Protein AF-A0A1S3WVL2-F1 (afdb_monomer_lite)

Radius of gyration: 25.38 Å; chains: 1; bounding box: 41×69×58 Å

pLDDT: mean 75.51, std 19.59, range [33.53, 95.12]

Sequence (143 aa):
MKIQVVEVLTLNKEVACSRNTQIQALYAEDESLSPSILKEPTQQLSNSPLDPSTAQQKFRGLRFEDAAGPQEALARLSELCHQWLQPESHSKEQILDILVLEQFLVMLPQKLRMWVQSQHPRDCHEAVALVEDAAWISSEEET

Secondary structure (DSSP, 8-state):
----HHHHHHHHHHHHHHHHHHHHHHT-S------------------S---HHHHHHHHHH--GGGSSSHHHHHHHHHHHHHHHH-TTTS-HHHHHHHHHHHHHHHHS-HHHHHHHHHT--SSHHHHHHHHHHHHHHTTSS--

Foldseek 3Di:
DDDDPVVVVVVCVVVVVVVVVVVVVVVPPDPDDDDDDPDDPLPPPPPDLDDLVVLVVCLVVDDQVNAPHDVRSVVSNVVSLCSNQVPVPDDPVLSVFSVVQVVVLVPDDPVLSVQLVVVPDSGPVSSVVSSVVVVVVVVPPPD

Structure (mmCIF, N/CA/C/O backbone):
data_AF-A0A1S3WVL2-F1
#
_entry.id   AF-A0A1S3WVL2-F1
#
loop_
_atom_site.group_PDB
_atom_site.id
_atom_site.type_symbol
_atom_site.label_atom_id
_atom_site.label_alt_id
_atom_site.label_comp_id
_atom_site.label_asym_id
_atom_site.label_entity_id
_atom_site.label_seq_id
_atom_site.pdbx_PDB_ins_code
_atom_site.Cartn_x
_atom_site.Cartn_y
_atom_site.Cartn_z
_atom_site.occupancy
_atom_site.B_iso_or_equiv
_atom_site.auth_seq_id
_atom_site.auth_comp_id
_atom_site.auth_asym_id
_atom_site.auth_atom_id
_atom_site.pdbx_PDB_model_num
ATOM 1 N N . MET A 1 1 ? 22.314 -52.342 -16.957 1.00 42.75 1 MET A N 1
ATOM 2 C CA . MET A 1 1 ? 22.200 -52.267 -15.485 1.00 42.75 1 MET A CA 1
ATOM 3 C C . MET A 1 1 ? 20.707 -52.282 -15.149 1.00 42.75 1 MET A C 1
ATOM 5 O O . MET A 1 1 ? 20.015 -51.363 -15.560 1.00 42.75 1 MET A O 1
ATOM 9 N N . LYS A 1 2 ? 20.169 -53.377 -14.586 1.00 45.78 2 LYS A N 1
ATOM 10 C CA . LYS A 1 2 ? 18.729 -53.534 -14.290 1.00 45.78 2 LYS A CA 1
ATOM 11 C C . LYS A 1 2 ? 18.515 -53.243 -12.807 1.00 45.78 2 LYS A C 1
ATOM 13 O O . LYS A 1 2 ? 18.868 -54.077 -11.982 1.00 45.78 2 LYS A O 1
ATOM 18 N N . ILE A 1 3 ? 17.998 -52.063 -12.480 1.00 47.72 3 ILE A N 1
ATOM 19 C CA . ILE A 1 3 ? 17.608 -51.730 -11.106 1.00 47.72 3 ILE A CA 1
ATOM 20 C C . ILE A 1 3 ? 16.416 -52.629 -10.763 1.00 47.72 3 ILE A C 1
ATOM 22 O O . ILE A 1 3 ? 15.399 -52.605 -11.460 1.00 47.72 3 ILE A O 1
ATOM 26 N N . GLN A 1 4 ? 16.566 -53.485 -9.752 1.00 45.09 4 GLN A N 1
ATOM 27 C CA . GLN A 1 4 ? 15.485 -54.351 -9.298 1.00 45.09 4 GLN A CA 1
ATOM 28 C C . GLN A 1 4 ? 14.431 -53.475 -8.609 1.00 45.09 4 GLN A C 1
ATOM 30 O O . GLN A 1 4 ? 14.650 -52.953 -7.521 1.00 45.09 4 GLN A O 1
ATOM 35 N N . VAL A 1 5 ? 13.276 -53.303 -9.259 1.00 56.28 5 VAL A N 1
ATOM 36 C CA . VAL A 1 5 ? 12.143 -52.463 -8.809 1.00 56.28 5 VAL A CA 1
ATOM 37 C C . VAL A 1 5 ? 11.664 -52.821 -7.389 1.00 56.28 5 VAL A C 1
ATOM 39 O O . VAL A 1 5 ? 11.072 -51.995 -6.699 1.00 56.28 5 VAL A O 1
ATOM 42 N N . VAL A 1 6 ? 11.971 -54.034 -6.923 1.00 55.94 6 VAL A N 1
ATOM 43 C CA . VAL A 1 6 ? 11.609 -54.533 -5.593 1.00 55.94 6 VAL A CA 1
ATOM 44 C C . VAL A 1 6 ? 12.375 -53.811 -4.474 1.00 55.94 6 VAL A C 1
ATOM 46 O O . VAL A 1 6 ? 11.764 -53.460 -3.468 1.00 55.94 6 VAL A O 1
ATOM 49 N N . GLU A 1 7 ? 13.664 -53.493 -4.642 1.00 54.00 7 GLU A N 1
ATOM 50 C CA . GLU A 1 7 ? 14.439 -52.789 -3.602 1.00 54.00 7 GLU A CA 1
ATOM 51 C C . GLU A 1 7 ? 13.952 -51.347 -3.402 1.00 54.00 7 GLU A C 1
ATOM 53 O O . GLU A 1 7 ? 13.808 -50.896 -2.269 1.00 54.00 7 GLU A O 1
ATOM 58 N N . VAL A 1 8 ? 13.596 -50.644 -4.485 1.00 56.78 8 VAL A N 1
ATOM 59 C CA . VAL A 1 8 ? 13.119 -49.249 -4.423 1.00 56.78 8 VAL A CA 1
ATOM 60 C C . VAL A 1 8 ? 11.765 -49.144 -3.718 1.00 56.78 8 VAL A C 1
ATOM 62 O O . VAL A 1 8 ? 11.551 -48.222 -2.933 1.00 56.78 8 VAL A O 1
ATOM 65 N N . LEU A 1 9 ? 10.853 -50.095 -3.949 1.00 54.50 9 LEU A N 1
ATOM 66 C CA . LEU A 1 9 ? 9.556 -50.118 -3.264 1.00 54.50 9 LEU A CA 1
ATOM 67 C C . LEU A 1 9 ? 9.699 -50.443 -1.773 1.00 54.50 9 LEU A C 1
ATOM 69 O O . LEU A 1 9 ? 8.957 -49.897 -0.958 1.00 54.50 9 LEU A O 1
ATOM 73 N N . THR A 1 10 ? 10.659 -51.297 -1.417 1.00 57.94 10 THR A N 1
ATOM 74 C CA . THR A 1 10 ? 10.905 -51.691 -0.023 1.00 57.94 10 THR A CA 1
ATOM 75 C C . THR A 1 10 ? 11.567 -50.551 0.756 1.00 57.94 10 THR A C 1
ATOM 77 O O . THR A 1 10 ? 11.093 -50.195 1.834 1.00 57.94 10 THR A O 1
ATOM 80 N N . LEU A 1 11 ? 12.560 -49.886 0.152 1.00 56.72 11 LEU A N 1
ATOM 81 C CA . LEU A 1 11 ? 13.215 -48.703 0.715 1.00 56.72 11 LEU A CA 1
ATOM 82 C C . LEU A 1 11 ? 12.238 -47.523 0.860 1.00 56.72 11 LEU A C 1
ATOM 84 O O . LEU A 1 11 ? 12.228 -46.845 1.883 1.00 56.72 11 LEU A O 1
ATOM 88 N N . ASN A 1 12 ? 11.354 -47.309 -0.122 1.00 58.88 12 ASN A N 1
ATOM 89 C CA . ASN A 1 12 ? 10.308 -46.287 -0.029 1.00 58.88 12 ASN A CA 1
ATOM 90 C C . ASN A 1 12 ? 9.332 -46.583 1.124 1.00 58.88 12 ASN A C 1
ATOM 92 O O . ASN A 1 12 ? 8.878 -45.666 1.800 1.00 58.88 12 ASN A O 1
ATOM 96 N N . LYS A 1 13 ? 9.046 -47.859 1.408 1.00 59.62 13 LYS A N 1
ATOM 97 C CA . LYS A 1 13 ? 8.141 -48.253 2.495 1.00 59.62 13 LYS A CA 1
ATOM 98 C C . LYS A 1 13 ? 8.755 -48.030 3.883 1.00 59.62 13 LYS A C 1
ATOM 100 O O . LYS A 1 13 ? 8.064 -47.523 4.763 1.00 59.62 13 LYS A O 1
ATOM 105 N N . GLU A 1 14 ? 10.039 -48.338 4.073 1.00 60.38 14 GLU A N 1
ATOM 106 C CA . GLU A 1 14 ? 10.754 -48.067 5.334 1.00 60.38 14 GLU A CA 1
ATOM 107 C C . GLU A 1 14 ? 10.947 -46.566 5.588 1.00 60.38 14 GLU A C 1
ATOM 109 O O . GLU A 1 14 ? 10.646 -46.076 6.680 1.00 60.38 14 GLU A O 1
ATOM 114 N N . VAL A 1 15 ? 11.362 -45.810 4.566 1.00 62.38 15 VAL A N 1
ATOM 115 C CA . VAL A 1 15 ? 11.559 -44.354 4.673 1.00 62.38 15 VAL A CA 1
ATOM 116 C C . VAL A 1 15 ? 10.223 -43.628 4.882 1.00 62.38 15 VAL A C 1
ATOM 118 O O . VAL A 1 15 ? 10.143 -42.693 5.683 1.00 62.38 15 VAL A O 1
ATOM 121 N N . ALA A 1 16 ? 9.145 -44.081 4.230 1.00 58.62 16 ALA A N 1
ATOM 122 C CA . ALA A 1 16 ? 7.811 -43.516 4.421 1.00 58.62 16 ALA A CA 1
ATOM 123 C C . ALA A 1 16 ? 7.243 -43.801 5.818 1.00 58.62 16 ALA A C 1
ATOM 125 O O . ALA A 1 16 ? 6.636 -42.904 6.400 1.00 58.62 16 ALA A O 1
ATOM 126 N N . CYS A 1 17 ? 7.464 -44.995 6.385 1.00 57.56 17 CYS A N 1
ATOM 127 C CA . CYS A 1 17 ? 7.034 -45.302 7.752 1.00 57.56 17 CYS A CA 1
ATOM 128 C C . CYS A 1 17 ? 7.709 -44.381 8.776 1.00 57.56 17 CYS A C 1
ATOM 130 O O . CYS A 1 17 ? 7.013 -43.771 9.582 1.00 57.56 17 CYS A O 1
ATOM 132 N N . SER A 1 18 ? 9.034 -44.200 8.702 1.00 67.88 18 SER A N 1
ATOM 133 C CA . SER A 1 18 ? 9.754 -43.310 9.627 1.00 67.88 18 SER A CA 1
ATOM 134 C C . SER A 1 18 ? 9.281 -41.854 9.531 1.00 67.88 18 SER A C 1
ATOM 136 O O . SER A 1 18 ? 9.114 -41.190 10.555 1.00 67.88 18 SER A O 1
ATOM 138 N N . ARG A 1 19 ? 9.035 -41.354 8.310 1.00 65.50 19 ARG A N 1
ATOM 139 C CA . ARG A 1 19 ? 8.534 -39.989 8.089 1.00 65.50 19 ARG A CA 1
ATOM 140 C C . ARG A 1 19 ? 7.104 -39.820 8.601 1.00 65.50 19 ARG A C 1
ATOM 142 O O . ARG A 1 19 ? 6.797 -38.807 9.217 1.00 65.50 19 ARG A O 1
ATOM 149 N N . ASN A 1 20 ? 6.243 -40.811 8.381 1.00 62.31 20 ASN A N 1
ATOM 150 C CA . ASN A 1 20 ? 4.856 -40.763 8.839 1.00 62.31 20 ASN A CA 1
ATOM 151 C C . ASN A 1 20 ? 4.760 -40.797 10.372 1.00 62.31 20 ASN A C 1
ATOM 153 O O . ASN A 1 20 ? 3.952 -40.061 10.930 1.00 62.31 20 ASN A O 1
ATOM 157 N N . THR A 1 21 ? 5.622 -41.557 11.055 1.00 72.25 21 THR A N 1
ATOM 158 C CA . THR A 1 21 ? 5.704 -41.552 12.525 1.00 72.25 21 THR A CA 1
ATOM 159 C C . THR A 1 21 ? 6.171 -40.200 13.067 1.00 72.25 21 THR A C 1
ATOM 161 O O . THR A 1 21 ? 5.603 -39.701 14.033 1.00 72.25 21 THR A O 1
ATOM 164 N N . GLN A 1 22 ? 7.166 -39.567 12.433 1.00 69.25 22 GLN A N 1
ATOM 165 C CA . GLN A 1 22 ? 7.612 -38.222 12.825 1.00 69.25 22 GLN A CA 1
ATOM 166 C C . GLN A 1 22 ? 6.531 -37.166 12.595 1.00 69.25 22 GLN A C 1
ATOM 168 O O . GLN A 1 22 ? 6.349 -36.300 13.441 1.00 69.25 22 GLN A O 1
ATOM 173 N N . ILE A 1 23 ? 5.775 -37.268 11.499 1.00 68.62 23 ILE A N 1
ATOM 174 C CA . ILE A 1 23 ? 4.622 -36.398 11.247 1.00 68.62 23 ILE A CA 1
ATOM 175 C C . ILE A 1 23 ? 3.567 -36.595 12.341 1.00 68.62 23 ILE A C 1
ATOM 177 O O . ILE A 1 23 ? 3.104 -35.613 12.901 1.00 68.62 23 ILE A O 1
ATOM 181 N N . GLN A 1 24 ? 3.226 -37.834 12.702 1.00 65.44 24 GLN A N 1
ATOM 182 C CA . GLN A 1 24 ? 2.240 -38.105 13.756 1.00 65.44 24 GLN A CA 1
ATOM 183 C C . GLN A 1 24 ? 2.686 -37.593 15.131 1.00 65.44 24 GLN A C 1
ATOM 185 O O . GLN A 1 24 ? 1.864 -37.036 15.847 1.00 65.44 24 GLN A O 1
ATOM 190 N N . ALA A 1 25 ? 3.974 -37.693 15.473 1.00 67.94 25 ALA A N 1
ATOM 191 C CA . ALA A 1 25 ? 4.510 -37.158 16.727 1.00 67.94 25 ALA A CA 1
ATOM 192 C C . ALA A 1 25 ? 4.401 -35.625 16.829 1.00 67.94 25 ALA A C 1
ATOM 194 O O . ALA A 1 25 ? 4.220 -35.103 17.922 1.00 67.94 25 ALA A O 1
ATOM 195 N N . LEU A 1 26 ? 4.458 -34.902 15.702 1.00 64.94 26 LEU A N 1
ATOM 196 C CA . LEU A 1 26 ? 4.268 -33.444 15.676 1.00 64.94 26 LEU A CA 1
ATOM 197 C C . LEU A 1 26 ? 2.815 -33.019 15.949 1.00 64.94 26 LEU A C 1
ATOM 199 O O . LEU A 1 26 ? 2.583 -31.864 16.293 1.00 64.94 26 LEU A O 1
ATOM 203 N N . TYR A 1 27 ? 1.855 -33.939 15.806 1.00 58.94 27 TYR A N 1
ATOM 204 C CA . TYR A 1 27 ? 0.423 -33.709 16.034 1.00 58.94 27 TYR A CA 1
ATOM 205 C C . TYR A 1 27 ? -0.135 -34.499 17.231 1.00 58.94 27 TYR A C 1
ATOM 207 O O . TYR A 1 27 ? -1.344 -34.507 17.436 1.00 58.94 27 TYR A O 1
ATOM 215 N N . ALA A 1 28 ? 0.715 -35.175 18.010 1.00 54.56 28 ALA A N 1
ATOM 216 C CA . ALA A 1 28 ? 0.305 -36.050 19.112 1.00 54.56 28 ALA A CA 1
ATOM 217 C C . ALA A 1 28 ? 0.176 -35.330 20.466 1.00 54.56 28 ALA A C 1
ATOM 219 O O . ALA A 1 28 ? 0.249 -35.976 21.507 1.00 54.56 28 ALA A O 1
ATOM 220 N N . GLU A 1 29 ? -0.039 -34.016 20.466 1.00 56.06 29 GLU A N 1
ATOM 221 C CA . GLU A 1 29 ? -0.348 -33.272 21.682 1.00 56.06 29 GLU A CA 1
ATOM 222 C C . GLU A 1 29 ? -1.792 -32.761 21.605 1.00 56.06 29 GLU A C 1
ATOM 224 O O . GLU A 1 29 ? -2.162 -32.020 20.695 1.00 56.06 29 GLU A O 1
ATOM 229 N N . ASP A 1 30 ? -2.563 -33.182 22.608 1.00 52.88 30 ASP A N 1
ATOM 230 C CA . ASP A 1 30 ? -3.942 -32.815 22.950 1.00 52.88 30 ASP A CA 1
ATOM 231 C C . ASP A 1 30 ? -5.084 -33.626 22.310 1.00 52.88 30 ASP A C 1
ATOM 233 O O . ASP A 1 30 ? -5.984 -33.122 21.639 1.00 52.88 30 ASP A O 1
ATOM 237 N N . GLU A 1 31 ? -5.111 -34.922 22.631 1.00 56.94 31 GLU A N 1
ATOM 238 C CA . GLU A 1 31 ? -6.356 -35.692 22.666 1.00 56.94 31 GLU A CA 1
ATOM 239 C C . GLU A 1 31 ? -7.083 -35.443 24.005 1.00 56.94 31 GLU A C 1
ATOM 241 O O . GLU A 1 31 ? -7.208 -36.325 24.855 1.00 56.94 31 GLU A O 1
ATOM 246 N N . SER A 1 32 ? -7.576 -34.220 24.220 1.00 54.53 32 SER A N 1
ATOM 247 C CA . SER A 1 32 ? -8.665 -33.991 25.168 1.00 54.53 32 SER A CA 1
ATOM 248 C C . SER A 1 32 ? -9.547 -32.806 24.749 1.00 54.53 32 SER A C 1
ATOM 250 O O . SER A 1 32 ? -9.095 -31.680 24.615 1.00 54.53 32 SER A O 1
ATOM 252 N N . LEU A 1 33 ? -10.850 -33.090 24.632 1.00 39.34 33 LEU A N 1
ATOM 253 C CA . LEU A 1 33 ? -11.992 -32.160 24.578 1.00 39.34 33 LEU A CA 1
ATOM 254 C C . LEU A 1 33 ? -12.523 -31.724 23.191 1.00 39.34 33 LEU A C 1
ATOM 256 O O . LEU A 1 33 ? -12.295 -30.628 22.701 1.00 39.34 33 LEU A O 1
ATOM 260 N N . SER A 1 34 ? -13.445 -32.567 22.709 1.00 39.03 34 SER A N 1
ATOM 261 C CA . SER A 1 34 ? -14.840 -32.221 22.359 1.00 39.03 34 SER A CA 1
ATOM 262 C C . SER A 1 34 ? -15.161 -31.414 21.076 1.00 39.03 34 SER A C 1
ATOM 264 O O . SER A 1 34 ? -14.681 -30.300 20.880 1.00 39.03 34 SER A O 1
ATOM 266 N N . PRO A 1 35 ? -16.099 -31.906 20.232 1.00 48.00 35 PRO A N 1
ATOM 267 C CA . PRO A 1 35 ? -16.455 -31.298 18.956 1.00 48.00 35 PRO A CA 1
ATOM 268 C C . PRO A 1 35 ? -17.556 -30.254 19.144 1.00 48.00 35 PRO A C 1
ATOM 270 O O . PRO A 1 35 ? -18.748 -30.536 19.054 1.00 48.00 35 PRO A O 1
ATOM 273 N N . SER A 1 36 ? -17.161 -29.014 19.376 1.00 39.53 36 SER A N 1
ATOM 274 C CA . SER A 1 36 ? -18.052 -27.881 19.163 1.00 39.53 36 SER A CA 1
ATOM 275 C C . SER A 1 36 ? -17.215 -26.629 19.044 1.00 39.53 36 SER A C 1
ATOM 277 O O . SER A 1 36 ? -16.595 -26.233 20.024 1.00 39.53 36 SER A O 1
ATOM 279 N N . ILE A 1 37 ? -17.247 -26.025 17.855 1.00 39.97 37 ILE A N 1
ATOM 280 C CA . ILE A 1 37 ? -17.332 -24.585 17.585 1.00 39.97 37 ILE A CA 1
ATOM 281 C C . ILE A 1 37 ? -16.657 -24.311 16.230 1.00 39.97 37 ILE A C 1
ATOM 283 O O . ILE A 1 37 ? -15.468 -24.028 16.124 1.00 39.97 37 ILE A O 1
ATOM 287 N N . LEU A 1 38 ? -17.474 -24.336 15.174 1.00 46.72 38 LEU A N 1
ATOM 288 C CA . LEU A 1 38 ? -17.330 -23.358 14.101 1.00 46.72 38 LEU A CA 1
ATOM 289 C C . LEU A 1 38 ? -17.613 -21.990 14.737 1.00 46.72 38 LEU A C 1
ATOM 291 O O . LEU A 1 38 ? -18.765 -21.581 14.860 1.00 46.72 38 LEU A O 1
ATOM 295 N N . LYS A 1 39 ? -16.571 -21.319 15.222 1.00 35.22 39 LYS A N 1
ATOM 296 C CA . LYS A 1 39 ? -16.557 -19.862 15.313 1.00 35.22 39 LYS A CA 1
ATOM 297 C C . LYS A 1 39 ? -15.591 -19.423 14.239 1.00 35.22 39 LYS A C 1
ATOM 299 O O . LYS A 1 39 ? -14.462 -19.905 14.174 1.00 35.22 39 LYS A O 1
ATOM 304 N N . GLU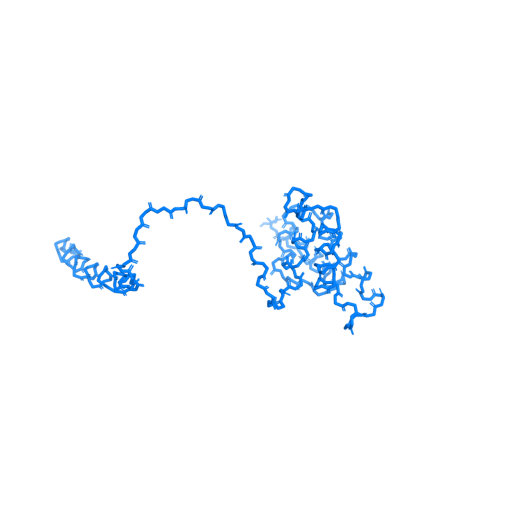 A 1 40 ? -16.095 -18.555 13.378 1.00 37.81 40 GLU A N 1
ATOM 305 C CA . GLU A 1 40 ? -15.303 -17.753 12.463 1.00 37.81 40 GLU A CA 1
ATOM 306 C C . GLU A 1 40 ? -14.037 -17.247 13.162 1.00 37.81 40 GLU A C 1
ATOM 308 O O . GLU A 1 40 ? -14.075 -16.966 14.367 1.00 37.81 40 GLU A O 1
ATOM 313 N N . PRO A 1 41 ? -12.916 -17.109 12.440 1.00 35.25 41 PRO A N 1
ATOM 314 C CA . PRO A 1 41 ? -11.734 -16.512 13.016 1.00 35.25 41 PRO A CA 1
ATOM 315 C C . PRO A 1 41 ? -12.056 -15.044 13.301 1.00 35.25 41 PRO A C 1
ATOM 317 O O . PRO A 1 41 ? -11.940 -14.179 12.436 1.00 35.25 41 PRO A O 1
ATOM 320 N N . THR A 1 42 ? -12.453 -14.753 14.540 1.00 33.53 42 THR A N 1
ATOM 321 C CA . THR A 1 42 ? -12.249 -13.439 15.130 1.00 33.53 42 THR A CA 1
ATOM 322 C C . THR A 1 42 ? -10.769 -13.158 14.961 1.00 33.53 42 THR A C 1
ATOM 324 O O . THR A 1 42 ? -9.941 -13.805 15.605 1.00 33.53 42 THR A O 1
ATOM 327 N N . GLN A 1 43 ? -10.452 -12.252 14.039 1.00 48.81 43 GLN A N 1
ATOM 328 C CA . GLN A 1 43 ? -9.129 -11.681 13.861 1.00 48.81 43 GLN A CA 1
ATOM 329 C C . GLN A 1 43 ? -8.771 -10.992 15.176 1.00 48.81 43 GLN A C 1
ATOM 331 O O . GLN A 1 43 ? -9.028 -9.808 15.377 1.00 48.81 43 GLN A O 1
ATOM 336 N N . GLN A 1 44 ? -8.246 -11.766 16.122 1.00 42.81 44 GLN A N 1
ATOM 337 C CA . GLN A 1 44 ? -7.534 -11.219 17.250 1.00 42.81 44 GLN A CA 1
ATOM 338 C C . GLN A 1 44 ? -6.335 -10.514 16.634 1.00 42.81 44 GLN A C 1
ATOM 340 O O . GLN A 1 44 ? -5.434 -11.157 16.090 1.00 42.81 44 GLN A O 1
ATOM 345 N N . LEU A 1 45 ? -6.389 -9.183 16.635 1.00 48.12 45 LEU A N 1
ATOM 346 C CA . LEU A 1 45 ? -5.230 -8.333 16.439 1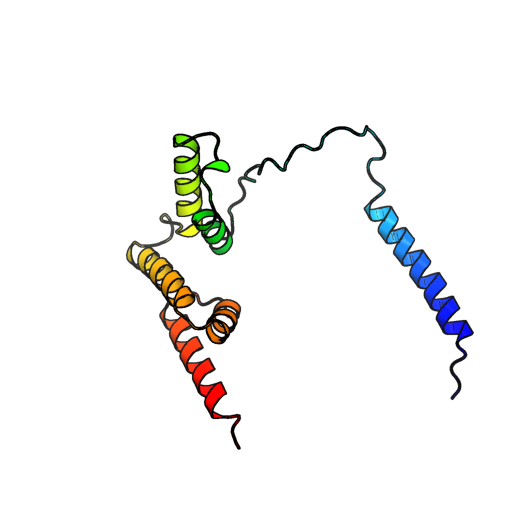.00 48.12 45 LEU A CA 1
ATOM 347 C C . LEU A 1 45 ? -4.187 -8.788 17.461 1.00 48.12 45 LEU A C 1
ATOM 349 O O . LEU A 1 45 ? -4.229 -8.454 18.641 1.00 48.12 45 LEU A O 1
ATOM 353 N N . SER A 1 46 ? -3.295 -9.660 17.004 1.00 41.44 46 SER A N 1
ATOM 354 C CA . SER A 1 46 ? -1.993 -9.851 17.609 1.00 41.44 46 SER A CA 1
ATOM 355 C C . SER A 1 46 ? -1.358 -8.466 17.640 1.00 41.44 46 SER A C 1
ATOM 357 O O . SER A 1 46 ? -1.028 -7.923 16.587 1.00 41.44 46 SER A O 1
ATOM 359 N N . ASN A 1 47 ? -1.238 -7.881 18.832 1.00 52.81 47 ASN A N 1
ATOM 360 C CA . ASN A 1 47 ? -0.619 -6.574 19.083 1.00 52.81 47 ASN A CA 1
ATOM 361 C C . ASN A 1 47 ? 0.913 -6.615 18.898 1.00 52.81 47 ASN A C 1
ATOM 363 O O . ASN A 1 47 ? 1.662 -5.989 19.646 1.00 52.81 47 ASN A O 1
ATOM 367 N N . SER A 1 48 ? 1.396 -7.406 17.942 1.00 62.53 48 SER A N 1
ATOM 368 C CA . SER A 1 48 ? 2.790 -7.408 17.523 1.00 62.53 48 SER A CA 1
ATOM 369 C C . SER A 1 48 ? 2.947 -6.416 16.366 1.00 62.53 48 SER A C 1
ATOM 371 O O . SER A 1 48 ? 2.062 -6.387 15.506 1.00 62.53 48 SER A O 1
ATOM 373 N N . PRO A 1 49 ? 4.024 -5.606 16.323 1.00 65.31 49 PRO A N 1
ATOM 374 C CA . PRO A 1 49 ? 4.256 -4.679 15.221 1.00 65.31 49 PRO A CA 1
ATOM 375 C C . PRO A 1 49 ? 4.195 -5.428 13.888 1.00 65.31 49 PRO A C 1
ATOM 377 O O . PRO A 1 49 ? 4.989 -6.336 13.639 1.00 65.31 49 PRO A O 1
ATOM 380 N N . LEU A 1 50 ? 3.212 -5.087 13.056 1.00 73.88 50 LEU A N 1
ATOM 381 C CA . LEU A 1 50 ? 3.114 -5.621 11.706 1.00 73.88 50 LEU A CA 1
ATOM 382 C C . LEU A 1 50 ? 4.231 -5.037 10.845 1.00 73.88 50 LEU A C 1
ATOM 384 O O . LEU A 1 50 ? 4.592 -3.870 10.992 1.00 73.88 50 LEU A O 1
ATOM 388 N N . ASP A 1 51 ? 4.742 -5.846 9.918 1.00 84.06 51 ASP A N 1
ATOM 389 C CA . ASP A 1 51 ? 5.580 -5.330 8.839 1.00 84.06 51 ASP A CA 1
ATOM 390 C C . ASP A 1 51 ? 4.808 -4.229 8.078 1.00 84.06 51 ASP A C 1
ATOM 392 O O . ASP A 1 51 ? 3.622 -4.442 7.773 1.00 84.06 51 ASP A O 1
ATOM 396 N N . PRO A 1 52 ? 5.435 -3.082 7.748 1.00 84.50 52 PRO A N 1
ATOM 397 C CA . PRO A 1 52 ? 4.771 -1.963 7.076 1.00 84.50 52 PRO A CA 1
ATOM 398 C C . PRO A 1 52 ? 4.016 -2.365 5.802 1.00 84.50 52 PRO A C 1
ATOM 400 O O . PRO A 1 52 ? 2.913 -1.874 5.556 1.00 84.50 52 PRO A O 1
ATOM 403 N N . SER A 1 53 ? 4.547 -3.321 5.034 1.00 84.81 53 SER A N 1
ATOM 404 C CA . SER A 1 53 ? 3.912 -3.829 3.809 1.00 84.81 53 SER A CA 1
ATOM 405 C C . SER A 1 53 ? 2.623 -4.596 4.120 1.00 84.81 53 SER A C 1
ATOM 407 O O . SER A 1 53 ? 1.634 -4.513 3.392 1.00 84.81 53 SER A O 1
ATOM 409 N N . THR A 1 54 ? 2.601 -5.334 5.233 1.00 87.62 54 THR A N 1
ATOM 410 C CA . THR A 1 54 ? 1.407 -6.069 5.677 1.00 87.62 54 THR A CA 1
ATOM 411 C C . THR A 1 54 ? 0.360 -5.116 6.254 1.00 87.62 54 THR A C 1
ATOM 413 O O . THR A 1 54 ? -0.836 -5.284 6.003 1.00 87.62 54 THR A O 1
ATOM 416 N N . ALA A 1 55 ? 0.790 -4.098 7.005 1.00 90.56 55 ALA A N 1
ATOM 417 C CA . ALA A 1 55 ? -0.092 -3.053 7.518 1.00 90.56 55 ALA A CA 1
ATOM 418 C C . ALA A 1 55 ? -0.771 -2.284 6.374 1.00 90.56 55 ALA A C 1
ATOM 420 O O . ALA A 1 55 ? -1.986 -2.087 6.411 1.00 90.56 55 ALA A O 1
ATOM 421 N N . GLN A 1 56 ? -0.029 -1.957 5.312 1.00 90.94 56 GLN A N 1
ATOM 422 C CA . GLN A 1 56 ? -0.563 -1.341 4.096 1.00 90.94 56 GLN A CA 1
ATOM 423 C C . GLN A 1 56 ? -1.667 -2.183 3.448 1.00 90.94 56 GLN A C 1
ATOM 425 O O . GLN A 1 56 ? -2.756 -1.681 3.160 1.00 90.94 56 GLN A O 1
ATOM 430 N N . GLN A 1 57 ? -1.415 -3.480 3.240 1.00 89.81 57 GLN A N 1
ATOM 431 C CA . GLN A 1 57 ? -2.398 -4.384 2.634 1.00 89.81 57 GLN A CA 1
ATOM 432 C C . GLN A 1 57 ? -3.677 -4.464 3.469 1.00 89.81 57 GLN A C 1
ATOM 434 O O . GLN A 1 57 ? -4.779 -4.401 2.924 1.00 89.81 57 GLN A O 1
ATOM 439 N N . LYS A 1 58 ? -3.545 -4.541 4.797 1.00 92.31 58 LYS A N 1
ATOM 440 C CA . LYS A 1 58 ? -4.690 -4.527 5.713 1.00 92.31 58 LYS A CA 1
ATOM 441 C C . LYS A 1 58 ? -5.417 -3.186 5.712 1.00 92.31 58 LYS A C 1
ATOM 443 O O . LYS A 1 58 ? -6.639 -3.180 5.738 1.00 92.31 58 LYS A O 1
ATOM 448 N N . PHE A 1 59 ? -4.697 -2.067 5.646 1.00 93.69 59 PHE A N 1
ATOM 449 C CA . PHE A 1 59 ? -5.288 -0.731 5.579 1.00 93.69 59 PHE A CA 1
ATOM 450 C C . PHE A 1 59 ? -6.166 -0.569 4.333 1.00 93.69 59 PHE A C 1
ATOM 452 O O . PHE A 1 59 ? -7.297 -0.099 4.428 1.00 93.69 59 PHE A O 1
ATOM 459 N N . ARG A 1 60 ? -5.674 -1.009 3.167 1.00 91.50 60 ARG A N 1
ATOM 460 C CA . ARG A 1 60 ? -6.420 -0.959 1.898 1.00 91.50 60 ARG A CA 1
ATOM 461 C C . ARG A 1 60 ? -7.528 -2.009 1.807 1.00 91.50 60 ARG A C 1
ATOM 463 O O . ARG A 1 60 ? -8.516 -1.784 1.117 1.00 91.50 60 ARG A O 1
ATOM 470 N N . GLY A 1 61 ? -7.347 -3.148 2.472 1.00 90.94 61 GLY A N 1
ATOM 471 C CA . GLY A 1 61 ? -8.289 -4.265 2.475 1.00 90.94 61 GLY A CA 1
ATOM 472 C C . GLY A 1 61 ? -9.345 -4.217 3.579 1.00 90.94 61 GLY A C 1
ATOM 473 O O . GLY A 1 61 ? -10.239 -5.059 3.562 1.00 90.94 61 GLY A O 1
ATOM 474 N N . LEU A 1 62 ? -9.255 -3.282 4.534 1.00 92.12 62 LEU A N 1
ATOM 475 C CA . LEU A 1 62 ? -10.214 -3.173 5.632 1.00 92.12 62 LEU A CA 1
ATOM 476 C C . LEU A 1 62 ? -11.602 -2.855 5.074 1.00 92.12 62 LEU A C 1
ATOM 478 O O . LEU A 1 62 ? -11.797 -1.838 4.404 1.00 92.12 62 LEU A O 1
ATOM 482 N N . ARG A 1 63 ? -12.579 -3.698 5.400 1.00 91.69 63 ARG A N 1
ATOM 483 C CA . ARG A 1 63 ? -13.974 -3.465 5.044 1.00 91.69 63 ARG A CA 1
ATOM 484 C C . ARG A 1 63 ? -14.759 -3.041 6.274 1.00 91.69 63 ARG A C 1
ATOM 486 O O . ARG A 1 63 ? -14.385 -3.339 7.409 1.00 91.69 63 ARG A O 1
ATOM 493 N N . PHE A 1 64 ? -15.859 -2.332 6.056 1.00 87.69 64 PHE A N 1
ATOM 494 C CA . PHE A 1 64 ? -16.673 -1.824 7.157 1.00 87.69 64 PHE A CA 1
ATOM 495 C C . PHE A 1 64 ? -17.316 -2.960 7.966 1.00 87.69 64 PHE A C 1
ATOM 497 O O . PHE A 1 64 ? -17.476 -2.842 9.177 1.00 87.69 64 PHE A O 1
ATOM 504 N N . GLU A 1 65 ? -17.625 -4.077 7.308 1.00 90.12 65 GLU A N 1
ATOM 505 C CA . GLU A 1 65 ? -18.227 -5.272 7.904 1.00 90.12 65 GLU A CA 1
ATOM 506 C C . GLU A 1 65 ? -17.289 -5.984 8.887 1.00 90.12 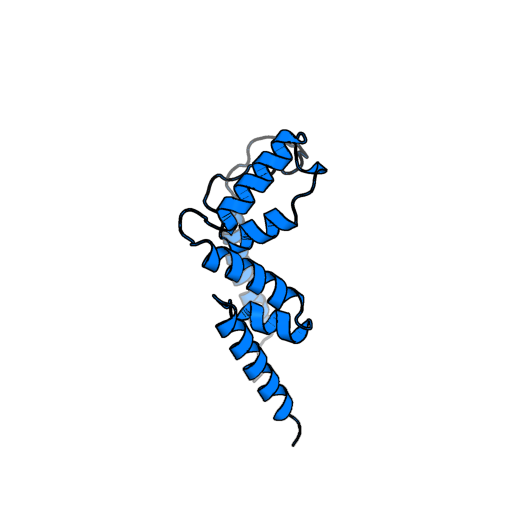65 GLU A C 1
ATOM 508 O O . GLU A 1 65 ? -17.752 -6.703 9.768 1.00 90.12 65 GLU A O 1
ATOM 513 N N . ASP A 1 66 ? -15.976 -5.772 8.761 1.00 85.75 66 ASP A N 1
ATOM 514 C CA . ASP A 1 66 ? -14.974 -6.387 9.634 1.00 85.75 66 ASP A CA 1
ATOM 515 C C . ASP A 1 66 ? -14.856 -5.650 10.992 1.00 85.75 66 ASP A C 1
ATOM 517 O O . ASP A 1 66 ? -14.129 -6.090 11.893 1.00 85.75 66 ASP A O 1
ATOM 521 N N . ALA A 1 67 ? -15.567 -4.527 11.161 1.00 89.19 67 ALA A N 1
ATOM 522 C CA . ALA A 1 67 ? -15.588 -3.712 12.370 1.00 89.19 67 ALA A CA 1
ATOM 523 C C . ALA A 1 67 ? -16.940 -3.783 13.099 1.00 89.19 67 ALA A C 1
ATOM 525 O O . ALA A 1 67 ? -18.006 -3.838 12.495 1.00 89.19 67 ALA A O 1
ATOM 526 N N . ALA A 1 68 ? -16.904 -3.685 14.432 1.00 88.25 68 ALA A N 1
ATOM 527 C CA . ALA A 1 68 ? -18.109 -3.690 15.271 1.00 88.25 68 ALA A CA 1
ATOM 528 C C . ALA A 1 68 ? -18.958 -2.404 15.151 1.00 88.25 68 ALA A C 1
ATOM 530 O O . ALA A 1 68 ? -20.039 -2.310 15.730 1.00 88.25 68 ALA A O 1
ATOM 531 N N . GLY A 1 69 ? -18.462 -1.394 14.432 1.00 92.19 69 GLY A N 1
ATOM 532 C CA . GLY A 1 69 ? -19.132 -0.119 14.218 1.00 92.19 69 GLY A CA 1
ATOM 533 C C . GLY A 1 69 ? -18.201 0.935 13.610 1.00 92.19 69 GLY A C 1
ATOM 534 O O . GLY A 1 69 ? -17.006 0.688 13.440 1.00 92.19 69 GLY A O 1
ATOM 535 N N . PRO A 1 70 ? -18.715 2.141 13.314 1.00 92.62 70 PRO A N 1
ATOM 536 C CA . PRO A 1 70 ? -17.956 3.185 12.624 1.00 92.62 70 PRO A CA 1
ATOM 537 C C . PRO A 1 70 ? -16.774 3.728 13.435 1.00 92.62 70 PRO A C 1
ATOM 539 O O . PRO A 1 70 ? -15.727 4.023 12.866 1.00 92.62 70 PRO A O 1
ATOM 542 N N . GLN A 1 71 ? -16.916 3.836 14.760 1.00 95.06 71 GLN A N 1
ATOM 543 C CA . GLN A 1 71 ? -15.819 4.265 15.634 1.00 95.06 71 GLN A CA 1
ATOM 544 C C . GLN A 1 71 ? -14.683 3.239 15.652 1.00 95.06 71 GLN A C 1
ATOM 546 O O . GLN A 1 71 ? -13.522 3.614 15.528 1.00 95.06 71 GLN A O 1
ATOM 551 N N . GLU A 1 72 ? -15.024 1.952 15.735 1.00 93.31 72 GLU A N 1
ATOM 552 C CA . GLU A 1 72 ? -14.051 0.858 15.689 1.00 93.31 72 GLU A CA 1
ATOM 553 C C . GLU A 1 72 ? -13.364 0.781 14.319 1.00 93.31 72 GLU A C 1
ATOM 555 O O . GLU A 1 72 ? -12.147 0.640 14.244 1.00 93.31 72 GLU A O 1
ATOM 560 N N . ALA A 1 73 ? -14.117 0.945 13.225 1.00 93.00 73 ALA A N 1
ATOM 561 C CA . ALA A 1 73 ? -13.556 0.979 11.876 1.00 93.00 73 ALA A CA 1
ATOM 562 C C . ALA A 1 73 ? -12.523 2.106 11.727 1.00 93.00 73 ALA A C 1
ATOM 564 O O . ALA A 1 73 ? -11.425 1.883 11.219 1.00 93.00 73 ALA A O 1
ATOM 565 N N . LEU A 1 74 ? -12.847 3.308 12.219 1.00 94.19 74 LEU A N 1
ATOM 566 C CA . LEU A 1 74 ? -11.935 4.448 12.184 1.00 94.19 74 LEU A CA 1
ATOM 567 C C . LEU A 1 74 ? -10.700 4.224 13.066 1.00 94.19 74 LEU A C 1
ATOM 569 O O . LEU A 1 74 ? -9.591 4.560 12.647 1.00 94.19 74 LEU A O 1
ATOM 573 N N . ALA A 1 75 ? -10.873 3.648 14.259 1.00 93.56 75 ALA A N 1
ATOM 574 C CA . ALA A 1 75 ? -9.767 3.326 15.158 1.00 93.56 75 ALA A CA 1
ATOM 575 C C . ALA A 1 75 ? -8.788 2.342 14.499 1.00 93.56 75 ALA A C 1
ATOM 577 O O . ALA A 1 75 ? -7.589 2.611 14.456 1.00 93.56 75 ALA A O 1
ATOM 578 N N . ARG A 1 76 ? -9.304 1.273 13.877 1.00 93.00 76 ARG A N 1
ATOM 579 C CA . ARG A 1 76 ? -8.490 0.297 13.136 1.00 93.00 76 ARG A CA 1
ATOM 580 C C . ARG A 1 76 ? -7.796 0.899 11.919 1.00 93.00 76 ARG A C 1
ATOM 582 O O . ARG A 1 76 ? -6.619 0.631 11.707 1.00 93.00 76 ARG A O 1
ATOM 589 N N . LEU A 1 77 ? -8.487 1.729 11.129 1.00 94.31 77 LEU A N 1
ATOM 590 C CA . LEU A 1 77 ? -7.856 2.451 10.014 1.00 94.31 77 LEU A CA 1
ATOM 591 C C . LEU A 1 77 ? -6.714 3.339 10.503 1.00 94.31 77 LEU A C 1
ATOM 593 O O . LEU A 1 77 ? -5.655 3.374 9.884 1.00 94.31 77 LEU A O 1
ATOM 597 N N . SER A 1 78 ? -6.932 4.041 11.614 1.00 93.75 78 SER A N 1
ATOM 598 C CA . SER A 1 78 ? -5.927 4.918 12.210 1.00 93.75 78 SER A CA 1
ATOM 599 C C . SER A 1 78 ? -4.707 4.113 12.646 1.00 93.75 78 SER A C 1
ATOM 601 O O . SER A 1 78 ? -3.595 4.463 12.268 1.00 93.75 78 SER A O 1
ATOM 603 N N . GLU A 1 79 ? -4.903 3.006 13.359 1.00 93.88 79 GLU A N 1
ATOM 604 C CA . GLU A 1 79 ? -3.820 2.126 13.801 1.00 93.88 79 GLU A CA 1
ATOM 605 C C . GLU A 1 79 ? -3.022 1.549 12.624 1.00 93.88 79 GLU A C 1
ATOM 607 O O . GLU A 1 79 ? -1.798 1.669 12.588 1.00 93.88 79 GLU A O 1
ATOM 612 N N . LEU A 1 80 ? -3.704 0.986 11.623 1.00 94.50 80 LEU A N 1
ATOM 613 C CA . LEU A 1 80 ? -3.057 0.415 10.439 1.00 94.50 80 LEU A CA 1
ATOM 614 C C . LEU A 1 80 ? -2.283 1.472 9.642 1.00 94.50 80 LEU A C 1
ATOM 616 O O . LEU A 1 80 ? -1.191 1.194 9.153 1.00 94.50 80 LEU A O 1
ATOM 620 N N . CYS A 1 81 ? -2.817 2.692 9.546 1.00 92.69 81 CYS A N 1
ATOM 621 C CA . CYS A 1 81 ? -2.141 3.814 8.900 1.00 92.69 81 CYS A CA 1
ATOM 622 C C . CYS A 1 81 ? -0.851 4.201 9.639 1.00 92.69 81 CYS A C 1
ATOM 624 O O . CYS A 1 81 ? 0.179 4.394 8.998 1.00 92.69 81 CYS A O 1
ATOM 626 N N . HIS A 1 82 ? -0.872 4.250 10.977 1.00 93.25 82 HIS A N 1
ATOM 627 C CA . HIS A 1 82 ? 0.331 4.533 11.768 1.00 93.25 82 HIS A CA 1
ATOM 628 C C . HIS A 1 82 ? 1.360 3.405 11.652 1.00 93.25 82 HIS A C 1
ATOM 630 O O . HIS A 1 82 ? 2.543 3.680 11.490 1.00 93.25 82 HIS A O 1
ATOM 636 N N . GLN A 1 83 ? 0.931 2.141 11.669 1.00 92.12 83 GLN A N 1
ATOM 637 C CA . GLN A 1 83 ? 1.837 1.000 11.492 1.00 92.12 83 GLN A CA 1
ATOM 638 C C . GLN A 1 83 ? 2.469 0.965 10.094 1.00 92.12 83 GLN A C 1
ATOM 640 O O . GLN A 1 83 ? 3.626 0.582 9.956 1.00 92.12 83 GLN A O 1
ATOM 645 N N . TRP A 1 84 ? 1.726 1.378 9.065 1.00 92.25 84 TRP A N 1
ATOM 646 C CA . TRP A 1 84 ? 2.228 1.445 7.696 1.00 92.25 84 TRP A CA 1
ATOM 647 C C . TRP A 1 84 ? 3.164 2.639 7.469 1.00 92.25 84 TRP A C 1
ATOM 649 O O . TRP A 1 84 ? 4.279 2.456 6.989 1.00 92.25 84 TRP A O 1
ATOM 659 N N . LEU A 1 85 ? 2.724 3.857 7.802 1.00 92.25 85 LEU A N 1
ATOM 660 C CA . LEU A 1 85 ? 3.461 5.087 7.491 1.00 92.25 85 LEU A CA 1
ATOM 661 C C . LEU A 1 85 ? 4.498 5.458 8.550 1.00 92.25 85 LEU A C 1
ATOM 663 O O . LEU A 1 85 ? 5.365 6.276 8.263 1.00 92.25 85 LEU A O 1
ATOM 667 N N . GLN A 1 86 ? 4.412 4.889 9.755 1.00 92.12 86 GLN A N 1
ATOM 668 C CA . GLN A 1 86 ? 5.316 5.126 10.886 1.00 92.12 86 GLN A CA 1
ATOM 669 C C . GLN A 1 86 ? 5.672 6.617 11.055 1.00 92.12 86 GLN A C 1
ATOM 671 O O . GLN A 1 86 ? 6.845 6.989 10.946 1.00 92.12 86 GLN A O 1
ATOM 676 N N . PRO A 1 87 ? 4.677 7.499 11.274 1.00 91.69 87 PRO A N 1
ATOM 677 C CA . PRO A 1 87 ? 4.884 8.949 11.313 1.00 91.69 87 PRO A CA 1
ATOM 678 C C . PRO A 1 87 ? 5.838 9.413 12.426 1.00 91.69 87 PRO A C 1
ATOM 680 O O . PRO A 1 87 ? 6.336 10.532 12.380 1.00 91.69 87 PRO A O 1
ATOM 683 N N . GLU A 1 88 ? 6.123 8.567 13.417 1.00 92.19 88 GLU A N 1
ATOM 684 C CA . GLU A 1 88 ? 7.124 8.816 14.457 1.00 92.19 88 GLU A CA 1
ATOM 685 C C . GLU A 1 88 ? 8.565 8.670 13.942 1.00 92.19 88 GLU A C 1
ATOM 687 O O . GLU A 1 88 ? 9.488 9.230 14.532 1.00 92.19 88 GLU A O 1
ATOM 692 N N . SER A 1 89 ? 8.764 7.903 12.864 1.00 90.50 89 SER A N 1
ATOM 693 C CA . SER A 1 89 ? 10.075 7.610 12.264 1.00 90.50 89 SER A CA 1
ATOM 694 C C . SER A 1 89 ? 10.292 8.302 10.917 1.00 90.50 89 SER A C 1
ATOM 696 O O . SER A 1 89 ? 11.441 8.503 10.526 1.00 90.50 89 SER A O 1
ATOM 698 N N . HIS A 1 90 ? 9.217 8.679 10.219 1.00 92.69 90 HIS A N 1
ATOM 699 C CA . HIS A 1 90 ? 9.278 9.290 8.892 1.00 92.69 90 HIS A CA 1
ATOM 700 C C . HIS A 1 90 ? 8.905 10.775 8.901 1.00 92.69 90 HIS A C 1
ATOM 702 O O . HIS A 1 90 ? 7.939 11.199 9.535 1.00 92.69 90 HIS A O 1
ATOM 708 N N . SER A 1 91 ? 9.646 11.574 8.131 1.00 95.06 91 SER A N 1
ATOM 709 C CA . SER A 1 91 ? 9.272 12.954 7.827 1.00 95.06 91 SER A CA 1
ATOM 710 C C . SER A 1 91 ? 8.046 13.001 6.911 1.00 95.06 91 SER A C 1
ATOM 712 O O . SER A 1 91 ? 7.673 12.022 6.262 1.00 95.06 91 SER A O 1
ATOM 714 N N . LYS A 1 92 ? 7.424 14.178 6.808 1.00 95.12 92 LYS A N 1
ATOM 715 C CA . LYS A 1 92 ? 6.281 14.391 5.914 1.00 95.12 92 LYS A CA 1
ATOM 716 C C . LYS A 1 92 ? 6.621 14.053 4.458 1.00 95.12 92 LYS A C 1
ATOM 718 O O . LYS A 1 92 ? 5.802 13.468 3.760 1.00 95.12 92 LYS A O 1
ATOM 723 N N . GLU A 1 93 ? 7.805 14.443 4.010 1.00 94.12 93 GLU A N 1
ATOM 724 C CA . GLU A 1 93 ? 8.310 14.198 2.661 1.00 94.12 93 GLU A CA 1
ATOM 725 C C . GLU A 1 93 ? 8.486 12.697 2.425 1.00 94.12 93 GLU A C 1
ATOM 727 O O . GLU A 1 93 ? 7.983 12.182 1.434 1.00 94.12 93 GLU A O 1
ATOM 732 N N . GLN A 1 94 ? 9.065 11.976 3.389 1.00 91.69 94 GLN A N 1
ATOM 733 C CA . GLN A 1 94 ? 9.210 10.519 3.314 1.00 91.69 94 GLN A CA 1
ATOM 734 C C . GLN A 1 94 ? 7.853 9.805 3.263 1.00 91.69 94 GLN A C 1
ATOM 736 O O . GLN A 1 94 ? 7.676 8.868 2.490 1.00 91.69 94 GLN A O 1
ATOM 741 N N . ILE A 1 95 ? 6.864 10.267 4.036 1.00 92.94 95 ILE A N 1
ATOM 742 C CA . ILE A 1 95 ? 5.496 9.732 3.968 1.00 92.94 95 ILE A CA 1
ATOM 743 C C . ILE A 1 95 ? 4.902 9.941 2.572 1.00 92.94 95 ILE A C 1
ATOM 745 O O . ILE A 1 95 ? 4.278 9.031 2.028 1.00 92.94 95 ILE A O 1
ATOM 749 N N . LEU A 1 96 ? 5.086 11.123 1.978 1.00 94.50 96 LEU A N 1
ATOM 750 C CA . LEU A 1 96 ? 4.617 11.384 0.617 1.00 94.50 96 LEU A CA 1
ATOM 751 C C . LEU A 1 96 ? 5.319 10.474 -0.391 1.00 94.50 96 LEU A C 1
ATOM 753 O O . LEU A 1 96 ? 4.639 9.914 -1.246 1.00 94.50 96 LEU A O 1
ATOM 757 N N . ASP A 1 97 ? 6.626 10.263 -0.253 1.00 93.00 97 ASP A N 1
ATOM 758 C CA . ASP A 1 97 ? 7.383 9.361 -1.120 1.00 93.00 97 ASP A CA 1
ATOM 759 C C . ASP A 1 97 ? 6.880 7.913 -1.023 1.00 93.00 97 ASP A C 1
ATOM 761 O O . ASP A 1 97 ? 6.735 7.257 -2.053 1.00 93.00 97 ASP A O 1
ATOM 765 N N . ILE A 1 98 ? 6.523 7.426 0.173 1.00 92.50 98 ILE A N 1
ATOM 766 C CA . ILE A 1 98 ? 5.906 6.098 0.359 1.00 92.50 98 ILE A CA 1
ATOM 767 C C . ILE A 1 98 ? 4.578 6.000 -0.408 1.00 92.50 98 ILE A C 1
ATOM 769 O O . ILE A 1 98 ? 4.321 5.006 -1.093 1.00 92.50 98 ILE A O 1
ATOM 773 N N . LEU A 1 99 ? 3.731 7.032 -0.323 1.00 93.25 99 LEU A N 1
ATOM 774 C CA . LEU A 1 99 ? 2.447 7.070 -1.033 1.00 93.25 99 LEU A CA 1
ATOM 775 C C . LEU A 1 99 ? 2.631 7.148 -2.555 1.00 93.25 99 LEU A C 1
ATOM 777 O O . LEU A 1 99 ? 1.898 6.500 -3.305 1.00 93.25 99 LEU A O 1
ATOM 781 N N . VAL A 1 100 ? 3.607 7.931 -3.021 1.00 94.81 100 VAL A N 1
ATOM 782 C CA . VAL A 1 100 ? 3.941 8.037 -4.446 1.00 94.81 100 VAL A CA 1
ATOM 783 C C . VAL A 1 100 ? 4.481 6.708 -4.959 1.00 94.81 100 VAL A C 1
ATOM 785 O O . VAL A 1 100 ? 4.050 6.261 -6.020 1.00 94.81 100 VAL A O 1
ATOM 788 N N . LEU A 1 101 ? 5.348 6.038 -4.197 1.00 92.31 101 LEU A N 1
ATOM 789 C CA . LEU A 1 101 ? 5.883 4.727 -4.544 1.00 92.31 101 LEU A CA 1
ATOM 790 C C . LEU A 1 101 ? 4.767 3.683 -4.657 1.00 92.31 101 LEU A C 1
ATOM 792 O O . LEU A 1 101 ? 4.705 2.968 -5.656 1.00 92.31 101 LEU A O 1
ATOM 796 N N . GLU A 1 102 ? 3.847 3.621 -3.687 1.00 92.06 102 GLU A N 1
ATOM 797 C CA . GLU A 1 102 ? 2.671 2.741 -3.762 1.00 92.06 102 GLU A CA 1
ATOM 798 C C . GLU A 1 102 ? 1.906 2.973 -5.072 1.00 92.06 102 GLU A C 1
ATOM 800 O O . GLU A 1 102 ? 1.637 2.033 -5.826 1.00 92.06 102 GLU A O 1
ATOM 805 N N . GLN A 1 103 ? 1.588 4.234 -5.369 1.00 93.62 103 GLN A N 1
ATOM 806 C CA . GLN A 1 103 ? 0.829 4.587 -6.561 1.00 93.62 103 GLN A CA 1
ATOM 807 C C . GLN A 1 103 ? 1.601 4.282 -7.854 1.00 93.62 103 GLN A C 1
ATOM 809 O O . GLN A 1 103 ? 0.996 3.822 -8.829 1.00 93.62 103 GLN A O 1
ATOM 814 N N . PHE A 1 104 ? 2.918 4.494 -7.857 1.00 93.50 104 PHE A N 1
ATOM 815 C CA . PHE A 1 104 ? 3.806 4.173 -8.970 1.00 93.50 104 PHE A CA 1
ATOM 816 C C . PHE A 1 104 ? 3.790 2.670 -9.268 1.00 93.50 104 PHE A C 1
ATOM 818 O O . PHE A 1 104 ? 3.571 2.255 -10.404 1.00 93.50 104 PHE A O 1
ATOM 825 N N . LEU A 1 105 ? 3.897 1.822 -8.245 1.00 90.19 105 LEU A N 1
ATOM 826 C CA . LEU A 1 105 ? 3.829 0.372 -8.428 1.00 90.19 105 LEU A CA 1
ATOM 827 C C . LEU A 1 105 ? 2.460 -0.077 -8.974 1.00 90.19 105 LEU A C 1
ATOM 829 O O . LEU A 1 105 ? 2.387 -0.973 -9.820 1.00 90.19 105 LEU A O 1
ATOM 833 N N . VAL A 1 106 ? 1.369 0.571 -8.553 1.00 90.62 106 VAL A N 1
ATOM 834 C CA . VAL A 1 106 ? 0.005 0.290 -9.040 1.00 90.62 106 VAL A CA 1
ATOM 835 C C . VAL A 1 106 ? -0.214 0.733 -10.491 1.00 90.62 106 VAL A C 1
ATOM 837 O O . VAL A 1 106 ? -1.024 0.119 -11.184 1.00 90.62 106 VAL A O 1
ATOM 840 N N . MET A 1 107 ? 0.491 1.745 -11.000 1.00 92.62 107 MET A N 1
ATOM 841 C CA . MET A 1 107 ? 0.347 2.158 -12.408 1.00 92.62 107 MET A CA 1
ATOM 842 C C . MET A 1 107 ? 1.172 1.312 -13.388 1.00 92.62 107 MET A C 1
ATOM 844 O O . MET A 1 107 ? 0.892 1.332 -14.586 1.00 92.62 107 MET A O 1
ATOM 848 N N . LEU A 1 108 ? 2.152 0.535 -12.911 1.00 90.62 108 LEU A N 1
ATOM 849 C CA . LEU A 1 108 ? 2.967 -0.317 -13.780 1.00 90.62 108 LEU A CA 1
ATOM 850 C C . LEU A 1 108 ? 2.148 -1.463 -14.408 1.00 90.62 108 LEU A C 1
ATOM 852 O O . LEU A 1 108 ? 1.286 -2.040 -13.732 1.00 90.62 108 LEU A O 1
ATOM 856 N N . PRO A 1 109 ? 2.440 -1.861 -15.664 1.00 91.25 109 PRO A N 1
ATOM 857 C CA . PRO A 1 109 ? 1.901 -3.080 -16.268 1.00 91.25 109 PRO A CA 1
ATOM 858 C C . PRO A 1 109 ? 2.216 -4.322 -15.427 1.00 91.25 109 PRO A C 1
ATOM 860 O O . PRO A 1 109 ? 3.282 -4.406 -14.822 1.00 91.25 109 PRO A O 1
ATOM 863 N N . GLN A 1 110 ? 1.334 -5.328 -15.440 1.00 88.06 110 GLN A N 1
ATOM 864 C CA . GLN A 1 110 ? 1.411 -6.492 -14.541 1.00 88.06 110 GLN A CA 1
ATOM 865 C C . GLN A 1 110 ? 2.790 -7.180 -14.515 1.00 88.06 110 GLN A C 1
ATOM 867 O O . GLN A 1 110 ? 3.296 -7.472 -13.434 1.00 88.06 110 GLN A O 1
ATOM 872 N N . LYS A 1 111 ? 3.414 -7.423 -15.681 1.00 87.69 111 LYS A N 1
ATOM 873 C CA . LYS A 1 111 ? 4.731 -8.087 -15.769 1.00 87.69 111 LYS A CA 1
ATOM 874 C C . LYS A 1 111 ? 5.818 -7.279 -15.050 1.00 87.69 111 LYS A C 1
ATOM 876 O O . LYS A 1 111 ? 6.544 -7.836 -14.234 1.00 87.69 111 LYS A O 1
ATOM 881 N N . LEU A 1 112 ? 5.880 -5.973 -15.323 1.00 87.50 112 LEU A N 1
ATOM 882 C CA . LEU A 1 112 ? 6.834 -5.059 -14.692 1.00 87.50 112 LEU A CA 1
ATOM 883 C C . LEU A 1 112 ? 6.547 -4.915 -13.201 1.00 87.50 112 LEU A C 1
ATOM 885 O O . LEU A 1 112 ? 7.460 -5.037 -12.397 1.00 87.50 112 LEU A O 1
ATOM 889 N N . ARG A 1 113 ? 5.278 -4.747 -12.816 1.00 90.50 113 ARG A N 1
ATOM 890 C CA . ARG A 1 113 ? 4.878 -4.641 -11.410 1.00 90.50 113 ARG A CA 1
ATOM 891 C C . ARG A 1 113 ? 5.365 -5.829 -10.588 1.00 90.50 113 ARG A C 1
ATOM 893 O O . ARG A 1 113 ? 5.970 -5.614 -9.547 1.00 90.50 113 ARG A O 1
ATOM 900 N N . MET A 1 114 ? 5.117 -7.062 -11.042 1.00 88.75 114 MET A N 1
ATOM 901 C CA . MET A 1 114 ? 5.538 -8.253 -10.291 1.00 88.75 114 MET A CA 1
ATOM 902 C C . MET A 1 114 ? 7.057 -8.327 -10.146 1.00 88.75 114 MET A C 1
ATOM 904 O O . MET A 1 114 ? 7.552 -8.672 -9.076 1.00 88.75 114 MET A O 1
ATOM 908 N N . TRP A 1 115 ? 7.793 -7.979 -11.202 1.00 90.06 115 TRP A N 1
ATOM 909 C CA . TRP A 1 115 ? 9.249 -7.978 -11.157 1.00 90.06 115 TRP A CA 1
ATOM 910 C C . TRP A 1 115 ? 9.785 -6.887 -10.219 1.00 90.06 115 TRP A C 1
ATOM 912 O O . TRP A 1 115 ? 10.539 -7.207 -9.307 1.00 90.06 115 TRP A O 1
ATOM 922 N N . VAL A 1 116 ? 9.321 -5.640 -10.339 1.00 91.44 116 VAL A N 1
ATOM 923 C CA . VAL A 1 116 ? 9.756 -4.532 -9.468 1.00 91.44 116 VAL A CA 1
ATOM 924 C C . VAL A 1 116 ? 9.391 -4.809 -8.008 1.00 91.44 116 VAL A C 1
ATOM 926 O O . VAL A 1 116 ? 10.225 -4.649 -7.126 1.00 91.44 116 VAL A O 1
ATOM 929 N N . GLN A 1 117 ? 8.178 -5.298 -7.732 1.00 88.62 117 GLN A N 1
ATOM 930 C CA . GLN A 1 117 ? 7.763 -5.647 -6.368 1.00 88.62 117 GLN A CA 1
ATOM 931 C C . GLN A 1 117 ? 8.622 -6.759 -5.755 1.00 88.62 117 GLN A C 1
ATOM 933 O O . GLN A 1 117 ? 8.873 -6.720 -4.555 1.00 88.62 117 GLN A 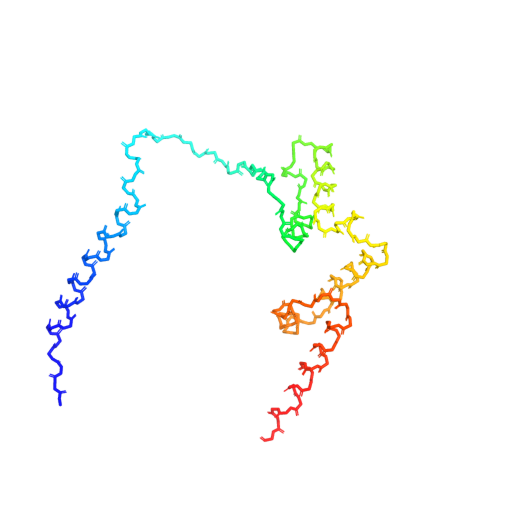O 1
ATOM 938 N N . SER A 1 118 ? 9.107 -7.714 -6.560 1.00 88.06 118 SER A N 1
ATOM 939 C CA . SER A 1 118 ? 10.008 -8.773 -6.080 1.00 88.06 118 SER A CA 1
ATOM 940 C C . SER A 1 118 ? 11.369 -8.252 -5.609 1.00 88.06 118 SER A C 1
ATOM 942 O O . SER A 1 118 ? 12.032 -8.918 -4.819 1.00 88.06 118 SER A O 1
ATOM 944 N N . GLN A 1 119 ? 11.772 -7.065 -6.069 1.00 88.81 119 GLN A N 1
ATOM 945 C CA . GLN A 1 119 ? 13.023 -6.422 -5.666 1.00 88.81 119 GLN A CA 1
ATOM 946 C C . GLN A 1 119 ? 12.870 -5.554 -4.408 1.00 88.81 119 GLN A C 1
ATOM 948 O O . GLN A 1 119 ? 13.872 -5.097 -3.874 1.00 88.81 119 GLN A O 1
ATOM 953 N N . HIS A 1 120 ? 11.641 -5.350 -3.912 1.00 86.38 120 HIS A N 1
ATOM 954 C CA . HIS A 1 120 ? 11.342 -4.550 -2.717 1.00 86.38 120 HIS A CA 1
ATOM 955 C C . HIS A 1 120 ? 12.015 -3.159 -2.704 1.00 86.38 120 HIS A C 1
ATOM 957 O O . HIS A 1 120 ? 12.792 -2.871 -1.788 1.00 86.38 120 HIS A O 1
ATOM 963 N N . PRO A 1 121 ? 11.717 -2.282 -3.688 1.00 88.69 121 PRO A N 1
ATOM 964 C CA . PRO A 1 121 ? 12.300 -0.946 -3.732 1.00 88.69 121 PRO A CA 1
ATOM 965 C C . PRO A 1 121 ? 11.926 -0.144 -2.485 1.00 88.69 121 PRO A C 1
ATOM 967 O O . PRO A 1 121 ? 10.778 -0.171 -2.034 1.00 88.69 121 PRO A O 1
ATOM 970 N N . ARG A 1 122 ? 12.899 0.586 -1.944 1.00 85.31 122 ARG A N 1
ATOM 971 C CA . ARG A 1 122 ? 12.744 1.415 -0.742 1.00 85.31 122 ARG A CA 1
ATOM 972 C C . ARG A 1 122 ? 12.191 2.794 -1.058 1.00 85.31 122 ARG A C 1
ATOM 974 O O . ARG A 1 122 ? 11.534 3.393 -0.214 1.00 85.31 122 ARG A O 1
ATOM 981 N N . ASP A 1 123 ? 12.472 3.292 -2.257 1.00 87.44 123 ASP A N 1
ATOM 982 C CA . ASP A 1 123 ? 12.065 4.616 -2.704 1.00 87.44 123 ASP A CA 1
ATOM 983 C C . ASP A 1 123 ? 11.649 4.628 -4.184 1.00 87.44 123 ASP A C 1
ATOM 985 O O . ASP A 1 123 ? 11.790 3.651 -4.928 1.00 87.44 123 ASP A O 1
ATOM 989 N N . CYS A 1 124 ? 11.084 5.760 -4.607 1.00 89.12 124 CYS A N 1
ATOM 990 C CA . CYS A 1 124 ? 10.635 5.958 -5.982 1.00 89.12 124 CYS A CA 1
ATOM 991 C C . CYS A 1 124 ? 11.786 5.899 -6.995 1.00 89.12 124 CYS A C 1
ATOM 993 O O . CYS A 1 124 ? 11.578 5.450 -8.118 1.00 89.12 124 CYS A O 1
ATOM 995 N N . HIS A 1 125 ? 12.984 6.355 -6.624 1.00 90.38 125 HIS A N 1
ATOM 996 C CA . HIS A 1 125 ? 14.128 6.407 -7.530 1.00 90.38 125 HIS A CA 1
ATOM 997 C C . HIS A 1 125 ? 14.645 4.996 -7.835 1.00 90.38 125 HIS A C 1
ATOM 999 O O . HIS A 1 125 ? 14.871 4.658 -8.995 1.00 90.38 125 HIS A O 1
ATOM 1005 N N . GLU A 1 126 ? 14.768 4.149 -6.815 1.00 91.06 126 GLU A N 1
ATOM 1006 C CA . GLU A 1 126 ? 15.092 2.731 -6.955 1.00 91.06 126 GLU A CA 1
ATOM 1007 C C . GLU A 1 126 ? 14.040 2.013 -7.807 1.00 91.06 126 GLU A C 1
ATOM 1009 O O . GLU A 1 126 ? 14.389 1.287 -8.736 1.00 91.06 126 GLU A O 1
ATOM 1014 N N . ALA A 1 127 ? 12.750 2.271 -7.570 1.00 92.00 127 ALA A N 1
ATOM 1015 C CA . ALA A 1 127 ? 11.683 1.685 -8.379 1.00 92.00 127 ALA A CA 1
ATOM 1016 C C . ALA A 1 127 ? 11.758 2.097 -9.860 1.00 92.00 127 ALA A C 1
ATOM 1018 O O . ALA A 1 127 ? 11.488 1.271 -10.730 1.00 92.00 127 ALA A O 1
ATOM 1019 N N . VAL A 1 128 ? 12.125 3.347 -10.160 1.00 92.19 128 VAL A N 1
ATOM 1020 C CA . VAL A 1 128 ? 12.317 3.819 -11.541 1.00 92.19 128 VAL A CA 1
ATOM 1021 C C . VAL A 1 128 ? 13.519 3.139 -12.191 1.00 92.19 128 VAL A C 1
ATOM 1023 O O . VAL A 1 128 ? 13.362 2.597 -13.282 1.00 92.19 128 VAL A O 1
ATOM 1026 N N . ALA A 1 129 ? 14.670 3.092 -11.515 1.00 91.88 129 ALA A N 1
ATOM 1027 C CA . ALA A 1 129 ? 15.868 2.429 -12.034 1.00 91.88 129 ALA A CA 1
ATOM 1028 C C . ALA A 1 129 ? 15.592 0.954 -12.375 1.00 91.88 129 ALA A C 1
ATOM 1030 O O . ALA A 1 129 ? 15.931 0.478 -13.453 1.00 91.88 129 ALA A O 1
ATOM 1031 N N . LEU A 1 130 ? 14.859 0.260 -11.500 1.00 92.12 130 LEU A N 1
ATOM 1032 C CA . LEU A 1 130 ? 14.392 -1.104 -11.729 1.00 92.12 130 LEU A CA 1
ATOM 1033 C C . LEU A 1 130 ? 13.509 -1.212 -12.989 1.00 92.12 130 LEU A C 1
ATOM 1035 O O . LEU A 1 130 ? 13.701 -2.102 -13.819 1.00 92.12 130 LEU A O 1
ATOM 1039 N N . VAL A 1 131 ? 12.531 -0.320 -13.163 1.00 89.94 131 VAL A N 1
ATOM 1040 C CA . VAL A 1 131 ? 11.672 -0.326 -14.362 1.00 89.94 131 VAL A CA 1
ATOM 1041 C C . VAL A 1 131 ? 12.487 -0.117 -15.638 1.00 89.94 131 VAL A C 1
ATOM 1043 O O . VAL A 1 131 ? 12.212 -0.777 -16.641 1.00 89.94 131 VAL A O 1
ATOM 1046 N N . GLU A 1 132 ? 13.476 0.773 -15.601 1.00 88.31 132 GLU A N 1
ATOM 1047 C CA . GLU A 1 132 ? 14.386 1.010 -16.719 1.00 88.31 132 GLU A CA 1
ATOM 1048 C C . GLU A 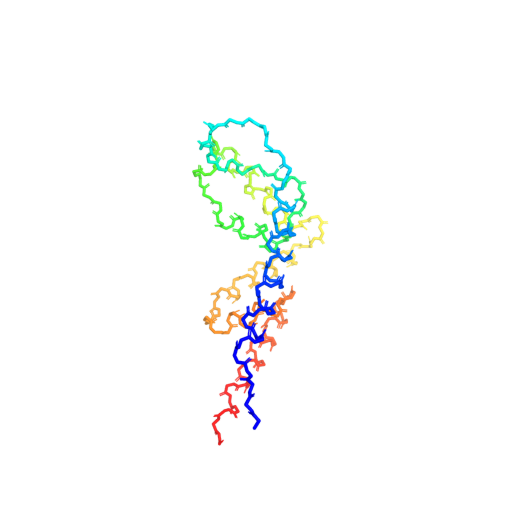1 132 ? 15.213 -0.246 -17.024 1.00 88.31 132 GLU A C 1
ATOM 1050 O O . GLU A 1 132 ? 15.183 -0.712 -18.162 1.00 88.31 132 GLU A O 1
ATOM 1055 N N . ASP A 1 133 ? 15.839 -0.870 -16.021 1.00 84.25 133 ASP A N 1
ATOM 1056 C CA . ASP A 1 133 ? 16.593 -2.130 -16.150 1.00 84.25 133 ASP A CA 1
ATOM 1057 C C . ASP A 1 133 ? 15.754 -3.255 -16.777 1.00 84.25 133 ASP A C 1
ATOM 1059 O O . ASP A 1 133 ? 16.196 -3.951 -17.694 1.00 84.25 133 ASP A O 1
ATOM 1063 N N . ALA A 1 134 ? 14.498 -3.407 -16.352 1.00 78.19 134 ALA A N 1
ATOM 1064 C CA . ALA A 1 134 ? 13.585 -4.389 -16.932 1.00 78.19 134 ALA A CA 1
ATOM 1065 C C . ALA A 1 134 ? 13.185 -4.066 -18.385 1.00 78.19 134 ALA A C 1
ATOM 1067 O O . ALA A 1 134 ? 12.884 -4.979 -19.166 1.00 78.19 134 ALA A O 1
ATOM 1068 N N . ALA A 1 135 ? 13.171 -2.785 -18.763 1.00 67.69 135 ALA A N 1
ATOM 1069 C CA . ALA A 1 135 ? 12.921 -2.362 -20.135 1.00 67.69 135 ALA A CA 1
ATOM 1070 C C . ALA A 1 135 ? 14.112 -2.681 -21.056 1.00 67.69 135 ALA A C 1
ATOM 1072 O O . ALA A 1 135 ? 13.883 -3.085 -22.197 1.00 67.69 135 ALA A O 1
ATOM 1073 N N . TRP A 1 136 ? 15.354 -2.610 -20.558 1.00 59.09 136 TRP A N 1
ATOM 1074 C CA . TRP A 1 136 ? 16.546 -3.032 -21.309 1.00 59.09 136 TRP A CA 1
ATOM 1075 C C . TRP A 1 136 ? 16.512 -4.525 -21.657 1.00 59.09 136 TRP A C 1
ATOM 1077 O O . TRP A 1 136 ? 16.762 -4.890 -22.806 1.00 59.09 136 TRP A O 1
ATOM 1087 N N . ILE A 1 137 ? 16.079 -5.382 -20.723 1.00 57.22 137 ILE A N 1
ATOM 1088 C CA . ILE A 1 137 ? 15.998 -6.844 -20.928 1.00 57.22 137 ILE A CA 1
ATOM 1089 C C . ILE A 1 137 ? 15.017 -7.220 -22.056 1.00 57.22 137 ILE A C 1
ATOM 1091 O O . ILE A 1 137 ? 15.186 -8.238 -22.718 1.00 57.22 137 ILE A O 1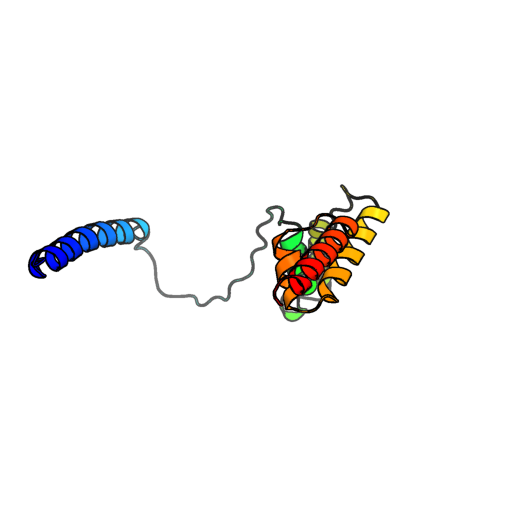
ATOM 1095 N N . SER A 1 138 ? 14.012 -6.384 -22.338 1.00 53.00 138 SER A N 1
ATOM 1096 C CA . SER A 1 138 ? 13.073 -6.635 -23.444 1.00 53.00 138 SER A CA 1
ATOM 1097 C C . SER A 1 138 ? 13.650 -6.289 -24.825 1.00 53.00 138 SER A C 1
ATOM 1099 O O . SER A 1 138 ? 13.036 -6.638 -25.828 1.00 53.00 138 SER A O 1
ATOM 1101 N N . SER A 1 139 ? 14.804 -5.614 -24.893 1.00 53.06 139 SER A N 1
ATOM 1102 C CA . SER A 1 139 ? 15.466 -5.248 -26.155 1.00 53.06 139 SER A CA 1
ATOM 1103 C C . SER A 1 139 ? 16.567 -6.220 -26.602 1.00 53.06 139 SER A C 1
ATOM 1105 O O . SER A 1 139 ? 17.055 -6.092 -27.721 1.00 53.06 139 SER A O 1
ATOM 1107 N N . GLU A 1 140 ? 16.931 -7.207 -25.775 1.00 52.31 140 GLU A N 1
ATOM 1108 C CA . GLU A 1 140 ? 18.052 -8.126 -26.046 1.00 52.31 140 GLU A CA 1
ATOM 1109 C C . GLU A 1 140 ? 17.623 -9.558 -26.440 1.00 52.31 140 GLU A C 1
ATOM 1111 O O . GLU A 1 140 ? 18.475 -10.380 -26.763 1.00 52.31 140 GLU A O 1
ATOM 1116 N N . GLU A 1 141 ? 16.319 -9.872 -26.477 1.00 47.19 141 GLU A N 1
ATOM 1117 C CA . GLU A 1 141 ? 15.799 -11.203 -26.868 1.00 47.19 141 GLU A CA 1
ATOM 1118 C C . GLU A 1 141 ? 15.388 -11.323 -28.357 1.00 47.19 141 GLU A C 1
ATOM 1120 O O . GLU A 1 141 ? 14.746 -12.297 -28.747 1.00 47.19 141 GLU A O 1
ATOM 1125 N N . GLU A 1 142 ? 15.774 -10.372 -29.214 1.00 42.72 142 GLU A N 1
ATOM 1126 C CA . GLU A 1 142 ? 15.499 -10.402 -30.662 1.00 42.72 142 GLU A CA 1
ATOM 1127 C C . GLU A 1 142 ? 16.799 -10.364 -31.498 1.00 42.72 142 GLU A C 1
ATOM 1129 O O . GLU A 1 142 ? 17.050 -9.421 -32.245 1.00 42.72 142 GLU A O 1
ATOM 1134 N N . THR A 1 143 ? 17.641 -11.401 -31.390 1.00 35.47 143 THR A N 1
ATOM 1135 C CA . THR A 1 143 ? 18.675 -11.732 -32.401 1.00 35.47 143 THR A CA 1
ATOM 1136 C C . THR A 1 143 ? 18.907 -13.228 -32.519 1.00 35.47 143 THR A C 1
ATOM 1138 O O . THR A 1 143 ? 19.099 -13.867 -31.460 1.00 35.47 143 THR A O 1
#